Protein AF-A0A936JV58-F1 (afdb_monomer)

pLDDT: mean 74.38, std 19.98, range [29.78, 96.38]

Structure (mmCIF, N/CA/C/O backbone):
data_AF-A0A936JV58-F1
#
_entry.id   AF-A0A936JV58-F1
#
loop_
_atom_site.group_PDB
_atom_site.id
_atom_site.type_symbol
_atom_site.label_atom_id
_atom_site.label_alt_id
_atom_site.label_comp_id
_atom_site.label_asym_id
_atom_site.label_entity_id
_atom_site.label_seq_id
_atom_site.pdbx_PDB_ins_code
_atom_site.Cartn_x
_atom_site.Cartn_y
_atom_site.Cartn_z
_atom_site.occupancy
_atom_site.B_iso_or_equiv
_atom_site.auth_seq_id
_atom_site.auth_comp_id
_atom_site.auth_asym_id
_atom_site.auth_atom_id
_atom_site.pdbx_PDB_model_num
ATOM 1 N N . MET A 1 1 ? 96.247 20.981 27.068 1.00 37.88 1 MET A N 1
ATOM 2 C CA . MET A 1 1 ? 96.064 22.438 27.257 1.00 37.88 1 MET A CA 1
ATOM 3 C C . MET A 1 1 ? 94.711 22.823 26.663 1.00 37.88 1 MET A C 1
ATOM 5 O O . MET A 1 1 ? 94.294 22.169 25.723 1.00 37.88 1 MET A O 1
ATOM 9 N N . GLN A 1 2 ? 94.031 23.770 27.310 1.00 45.75 2 GLN A N 1
ATOM 10 C CA . GLN A 1 2 ? 92.605 24.156 27.294 1.00 45.75 2 GLN A CA 1
ATOM 11 C C . GLN A 1 2 ? 91.823 24.289 25.951 1.00 45.75 2 GLN A C 1
ATOM 13 O O . GLN A 1 2 ? 92.437 24.316 24.890 1.00 45.75 2 GLN A O 1
ATOM 18 N N . PRO A 1 3 ? 90.466 24.371 26.020 1.00 64.50 3 PRO A N 1
ATOM 19 C CA . PRO A 1 3 ? 89.512 23.866 25.015 1.00 64.50 3 PRO A CA 1
ATOM 20 C C . PRO A 1 3 ? 88.550 24.932 24.421 1.00 64.50 3 PRO A C 1
ATOM 22 O O . PRO A 1 3 ? 88.351 25.974 25.034 1.00 64.50 3 PRO A O 1
ATOM 25 N N . THR A 1 4 ? 87.850 24.650 23.311 1.00 55.69 4 THR A N 1
ATOM 26 C CA . THR A 1 4 ? 86.644 25.402 22.860 1.00 55.69 4 THR A CA 1
ATOM 27 C C . THR A 1 4 ? 85.703 24.472 22.063 1.00 55.69 4 THR A C 1
ATOM 29 O O . THR A 1 4 ? 86.057 23.977 21.002 1.00 55.69 4 THR A O 1
ATOM 32 N N . LEU A 1 5 ? 84.648 23.915 22.670 1.00 45.28 5 LEU A N 1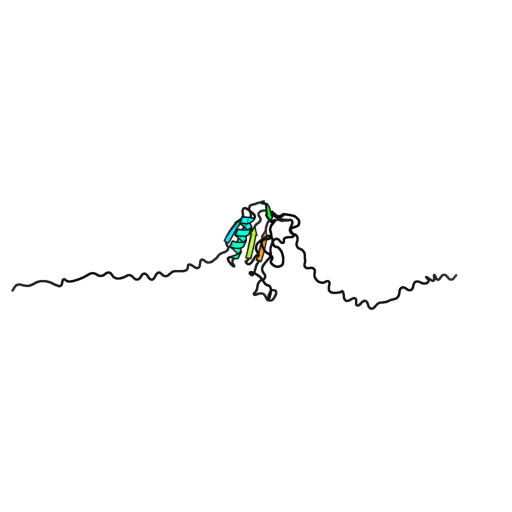
ATOM 33 C CA . LEU A 1 5 ? 83.283 24.437 22.887 1.00 45.28 5 LEU A CA 1
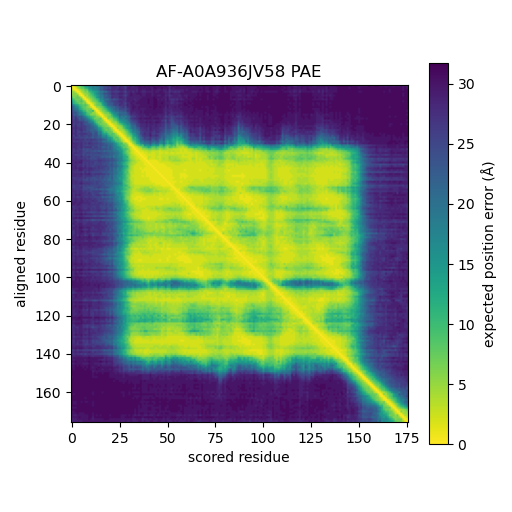ATOM 34 C C . LEU A 1 5 ? 82.364 24.408 21.634 1.00 45.28 5 LEU A C 1
ATOM 36 O O . LEU A 1 5 ? 82.482 25.235 20.741 1.00 45.28 5 LEU A O 1
ATOM 40 N N . PHE A 1 6 ? 81.465 23.409 21.644 1.00 40.09 6 PHE A N 1
ATOM 41 C CA . PHE A 1 6 ? 80.081 23.296 21.128 1.00 40.09 6 PHE A CA 1
ATOM 42 C C . PHE A 1 6 ? 79.595 24.302 20.059 1.00 40.09 6 PHE A C 1
ATOM 44 O O . PHE A 1 6 ? 79.552 25.501 20.282 1.00 40.09 6 PHE A O 1
ATOM 51 N N . ALA A 1 7 ? 79.273 23.853 18.841 1.00 39.91 7 ALA A N 1
ATOM 52 C CA . ALA A 1 7 ? 78.010 23.221 18.410 1.00 39.91 7 ALA A CA 1
ATOM 53 C C . ALA A 1 7 ? 76.927 24.216 17.925 1.00 39.91 7 ALA A C 1
ATOM 55 O O . ALA A 1 7 ? 76.334 24.957 18.695 1.00 39.91 7 ALA A O 1
ATOM 56 N N . ARG A 1 8 ? 76.695 24.152 16.603 1.00 47.84 8 ARG A N 1
ATOM 57 C CA . ARG A 1 8 ? 75.470 24.384 15.806 1.00 47.84 8 ARG A CA 1
ATOM 58 C C . ARG A 1 8 ? 74.300 25.111 16.496 1.00 47.84 8 ARG A C 1
ATOM 60 O O . ARG A 1 8 ? 73.612 24.520 17.320 1.00 47.84 8 ARG A O 1
ATOM 67 N N . ALA A 1 9 ? 73.941 26.291 15.985 1.00 45.69 9 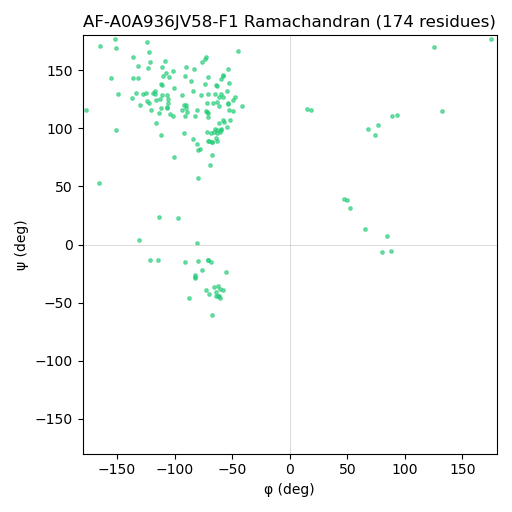ALA A N 1
ATOM 68 C CA . ALA A 1 9 ? 72.582 26.824 16.098 1.00 45.69 9 ALA A CA 1
ATOM 69 C C . ALA A 1 9 ? 72.228 27.709 14.888 1.00 45.69 9 ALA A C 1
ATOM 71 O O . ALA A 1 9 ? 72.978 28.612 14.530 1.00 45.69 9 ALA A O 1
ATOM 72 N N . GLY A 1 10 ? 71.074 27.426 14.277 1.00 48.28 10 GLY A N 1
ATOM 73 C CA . GLY A 1 10 ? 70.485 28.144 13.143 1.00 48.28 10 GLY A CA 1
ATOM 74 C C . GLY A 1 10 ? 70.034 27.151 12.063 1.00 48.28 10 GLY A C 1
ATOM 75 O O . GLY A 1 10 ? 70.866 26.458 11.500 1.00 48.28 10 GLY A O 1
ATOM 76 N N . ALA A 1 11 ? 68.761 26.981 11.721 1.00 52.75 11 ALA A N 1
ATOM 77 C CA . ALA A 1 11 ? 67.563 27.710 12.092 1.00 52.75 11 ALA A CA 1
ATOM 78 C C . ALA A 1 11 ? 66.310 26.888 11.719 1.00 52.75 11 ALA A C 1
ATOM 80 O O . ALA A 1 11 ? 66.389 25.925 10.962 1.00 52.75 11 ALA A O 1
ATOM 81 N N . CYS A 1 12 ? 65.173 27.398 12.196 1.00 37.97 12 CYS A N 1
ATOM 82 C CA . CYS A 1 12 ? 63.830 27.302 11.622 1.00 37.97 12 CYS A CA 1
ATOM 83 C C . CYS A 1 12 ? 63.131 25.936 11.595 1.00 37.97 12 CYS A C 1
ATOM 85 O O . CYS A 1 12 ? 63.270 25.128 10.684 1.00 37.97 12 CYS A O 1
ATOM 87 N N . ALA A 1 13 ? 62.246 25.780 12.579 1.00 51.59 13 ALA A N 1
ATOM 88 C CA . ALA A 1 13 ? 61.092 24.905 12.521 1.00 51.59 13 ALA A CA 1
ATOM 89 C C . ALA A 1 13 ? 60.153 25.306 11.369 1.00 51.59 13 ALA A C 1
ATOM 91 O O . ALA A 1 13 ? 59.728 26.457 11.285 1.00 51.59 13 ALA A O 1
ATOM 92 N N . ALA A 1 14 ? 59.772 24.339 10.539 1.00 50.12 14 ALA A N 1
ATOM 93 C CA . ALA A 1 14 ? 58.562 24.395 9.732 1.00 50.12 14 ALA A CA 1
ATOM 94 C C . ALA A 1 14 ? 57.890 23.018 9.812 1.00 50.12 14 ALA A C 1
ATOM 96 O O . ALA A 1 14 ? 58.527 21.979 9.652 1.00 50.12 14 ALA A O 1
ATOM 97 N N . LEU A 1 15 ? 56.620 23.052 10.194 1.00 54.72 15 LEU A N 1
ATOM 98 C CA . LEU A 1 15 ? 55.783 21.944 10.643 1.00 54.72 15 LEU A CA 1
ATOM 99 C C . LEU A 1 15 ? 55.643 20.849 9.568 1.00 54.72 15 LEU A C 1
ATOM 101 O O . LEU A 1 15 ? 55.489 21.183 8.393 1.00 54.72 15 LEU A O 1
ATOM 105 N N . PRO A 1 16 ? 55.622 19.552 9.930 1.00 49.81 16 PRO A N 1
ATOM 106 C CA . PRO A 1 16 ? 55.236 18.521 8.982 1.00 49.81 16 PRO A CA 1
ATOM 107 C C . PRO A 1 16 ? 53.727 18.629 8.725 1.00 49.81 16 PRO A C 1
ATOM 109 O O . PRO A 1 16 ? 52.914 18.386 9.617 1.00 49.81 16 PRO A O 1
ATOM 112 N N . SER A 1 17 ? 53.352 19.004 7.502 1.00 60.44 17 SER A N 1
ATOM 113 C CA . SER A 1 17 ? 51.980 18.895 7.008 1.00 60.44 17 SER A CA 1
ATOM 114 C C . SER A 1 17 ? 51.545 17.430 7.043 1.00 60.44 17 SER A C 1
ATOM 116 O O . SER A 1 17 ? 51.887 16.646 6.158 1.00 60.44 17 SER A O 1
ATOM 118 N N . LEU A 1 18 ? 50.791 17.055 8.077 1.00 54.78 18 LEU A N 1
ATOM 119 C CA . LEU A 1 18 ? 50.040 15.8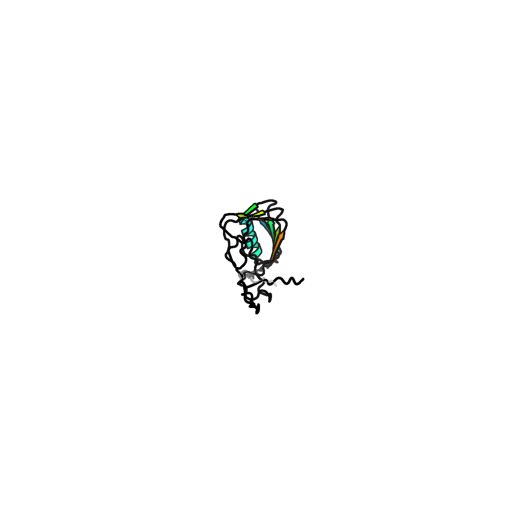07 8.114 1.00 54.78 18 LEU A CA 1
ATOM 120 C C . LEU A 1 18 ? 48.908 15.929 7.086 1.00 54.78 18 LEU A C 1
ATOM 122 O O . LEU A 1 18 ? 47.862 16.519 7.353 1.00 54.78 18 LEU A O 1
ATOM 126 N N . ALA A 1 19 ? 49.136 15.416 5.879 1.00 55.00 19 ALA A N 1
ATOM 127 C CA . ALA A 1 19 ? 48.080 15.237 4.896 1.00 55.00 19 ALA A CA 1
ATOM 128 C C . ALA A 1 19 ? 47.101 14.183 5.436 1.00 55.00 19 ALA A C 1
ATOM 130 O O . ALA A 1 19 ? 47.339 12.980 5.338 1.00 55.00 19 ALA A O 1
ATOM 131 N N . LEU A 1 20 ? 46.015 14.644 6.055 1.00 49.69 20 LEU A N 1
ATOM 132 C CA . LEU A 1 20 ? 44.892 13.805 6.441 1.00 49.69 20 LEU A CA 1
ATOM 133 C C . LEU A 1 20 ? 44.165 13.394 5.154 1.00 49.69 20 LEU A C 1
ATOM 135 O O . LEU A 1 20 ? 43.274 14.092 4.675 1.00 49.69 20 LEU A O 1
ATOM 139 N N . ALA A 1 21 ? 44.577 12.276 4.559 1.00 53.91 21 ALA A N 1
ATOM 140 C CA . ALA A 1 21 ? 43.783 11.601 3.545 1.00 53.91 21 ALA A CA 1
ATOM 141 C C . ALA A 1 21 ? 42.529 11.053 4.242 1.00 53.91 21 ALA A C 1
ATOM 143 O O . ALA A 1 21 ? 42.530 9.952 4.788 1.00 53.91 21 ALA A O 1
ATOM 144 N N . GLY A 1 22 ? 41.482 11.878 4.306 1.00 50.62 22 GLY A N 1
ATOM 145 C CA . GLY A 1 22 ? 40.170 11.486 4.795 1.00 50.62 22 GLY A CA 1
ATOM 146 C C . GLY A 1 22 ? 39.605 10.403 3.887 1.00 50.62 22 GLY A C 1
ATOM 147 O O . GLY A 1 22 ? 39.036 10.698 2.840 1.00 50.62 22 GLY A O 1
ATOM 148 N N . LEU A 1 23 ? 39.786 9.144 4.279 1.00 51.03 23 LEU A N 1
ATOM 149 C CA . LEU A 1 23 ? 39.044 8.027 3.723 1.00 51.03 23 LEU A CA 1
ATOM 150 C C . LEU A 1 23 ? 37.574 8.257 4.085 1.00 51.03 23 LEU A C 1
ATOM 152 O O . LEU A 1 23 ? 37.152 7.981 5.207 1.00 51.03 23 LEU A O 1
ATOM 156 N N . VAL A 1 24 ? 36.798 8.802 3.150 1.00 52.72 24 VAL A N 1
ATOM 157 C CA . VAL A 1 24 ? 35.338 8.775 3.233 1.00 52.72 24 VAL A CA 1
ATOM 158 C C . VAL A 1 24 ? 34.941 7.313 3.066 1.00 52.72 24 VAL A C 1
ATOM 160 O O . VAL A 1 24 ? 34.738 6.824 1.958 1.00 52.72 24 VAL A O 1
ATOM 163 N N . ALA A 1 25 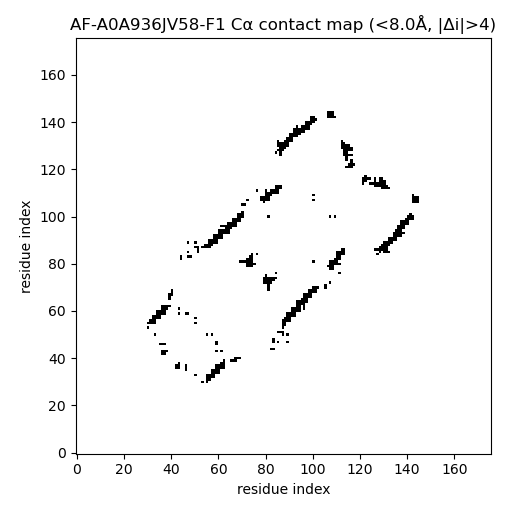? 34.900 6.583 4.177 1.00 50.69 25 ALA A N 1
ATOM 164 C CA . ALA A 1 25 ? 34.206 5.315 4.231 1.00 50.69 25 ALA A CA 1
ATOM 165 C C . ALA A 1 25 ? 32.724 5.640 4.024 1.00 50.69 25 ALA A C 1
ATOM 167 O O . ALA A 1 25 ? 32.049 6.097 4.947 1.00 50.69 25 ALA A O 1
ATOM 168 N N . LEU A 1 26 ? 32.219 5.452 2.801 1.00 50.84 26 LEU A N 1
ATOM 169 C CA . LEU A 1 26 ? 30.789 5.260 2.619 1.00 50.84 26 LEU A CA 1
ATOM 170 C C . LEU A 1 26 ? 30.459 4.010 3.425 1.00 50.84 26 LEU A C 1
ATOM 172 O O . LEU A 1 26 ? 30.723 2.891 2.988 1.00 50.84 26 LEU A O 1
ATOM 176 N N . ALA A 1 27 ? 29.943 4.201 4.634 1.00 49.19 27 ALA A N 1
ATOM 177 C CA . ALA A 1 27 ? 29.281 3.132 5.341 1.00 49.19 27 ALA A CA 1
ATOM 178 C C . ALA A 1 27 ? 28.053 2.780 4.497 1.00 49.19 27 ALA A C 1
ATOM 180 O O . ALA A 1 27 ? 27.008 3.417 4.614 1.00 49.19 27 ALA A O 1
ATOM 181 N N . VAL A 1 28 ? 28.212 1.814 3.589 1.00 47.31 28 VAL A N 1
ATOM 182 C CA . VAL A 1 28 ? 27.097 1.089 2.990 1.00 47.31 28 VAL A CA 1
ATOM 183 C C . VAL A 1 28 ? 26.453 0.374 4.166 1.00 47.31 28 VAL A C 1
ATOM 185 O O . VAL A 1 28 ? 26.894 -0.699 4.572 1.00 47.31 28 VAL A O 1
ATOM 188 N N . GLN A 1 29 ? 25.500 1.044 4.813 1.00 50.12 29 GLN A N 1
ATOM 189 C CA . GLN A 1 29 ? 24.670 0.396 5.812 1.00 50.12 29 GLN A CA 1
ATOM 190 C C . GLN A 1 29 ? 23.999 -0.770 5.083 1.00 50.12 29 GLN A C 1
ATOM 192 O O . GLN A 1 29 ? 23.448 -0.532 4.002 1.00 50.12 29 GLN A O 1
ATOM 197 N N . PRO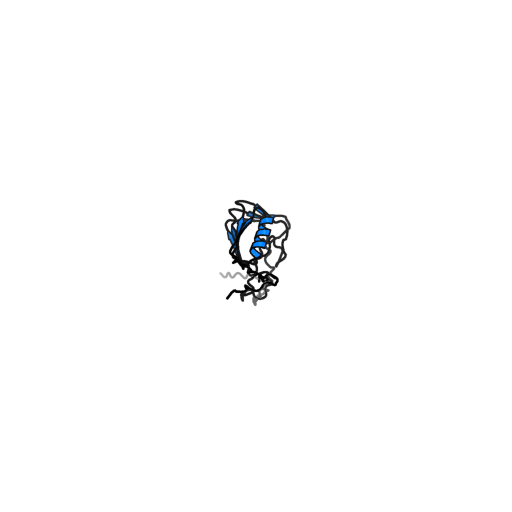 A 1 30 ? 24.079 -2.012 5.591 1.00 54.56 30 PRO A N 1
ATOM 198 C CA . PRO A 1 30 ? 23.250 -3.074 5.058 1.00 54.56 30 PRO A CA 1
ATOM 199 C C . PRO A 1 30 ? 21.810 -2.603 5.230 1.00 54.56 30 PRO A C 1
ATOM 201 O O . PRO A 1 30 ? 21.309 -2.488 6.352 1.00 54.56 30 PRO A O 1
ATOM 204 N N . VAL A 1 31 ? 21.186 -2.230 4.115 1.00 62.53 31 VAL A N 1
ATOM 205 C CA . VAL A 1 31 ? 19.763 -1.953 4.110 1.00 62.53 31 VAL A CA 1
ATOM 206 C C . VAL A 1 31 ? 19.113 -3.267 4.509 1.00 62.53 31 VAL A C 1
ATOM 208 O O . VAL A 1 31 ? 19.411 -4.321 3.960 1.00 62.53 31 VAL A O 1
ATOM 211 N N . SER A 1 32 ? 18.403 -3.224 5.619 1.00 75.75 32 SER A N 1
ATOM 212 C CA . SER A 1 32 ? 17.785 -4.380 6.245 1.00 75.75 32 SER A CA 1
ATOM 213 C C . SER A 1 32 ? 16.306 -4.080 6.352 1.00 75.75 32 SER A C 1
ATOM 215 O O . SER A 1 32 ? 15.931 -2.910 6.433 1.00 75.75 32 SER A O 1
ATOM 217 N N . ALA A 1 33 ? 15.498 -5.141 6.345 1.00 83.12 33 ALA A N 1
ATOM 218 C CA . ALA A 1 33 ? 14.059 -5.066 6.551 1.00 83.12 33 ALA A CA 1
ATOM 219 C C . ALA A 1 33 ? 13.712 -4.073 7.671 1.00 83.12 33 ALA A C 1
ATOM 221 O O . ALA A 1 33 ? 14.147 -4.230 8.819 1.00 83.12 33 ALA A O 1
ATOM 222 N N . ALA A 1 34 ? 12.952 -3.045 7.319 1.00 87.44 34 ALA A N 1
ATOM 223 C CA . ALA A 1 34 ? 12.513 -1.995 8.213 1.00 87.44 34 ALA A CA 1
ATOM 224 C C . ALA A 1 34 ? 11.059 -2.215 8.642 1.00 87.44 34 ALA A C 1
ATOM 226 O O . ALA A 1 34 ? 10.225 -2.729 7.891 1.00 87.44 34 ALA A O 1
ATOM 227 N N . ASN A 1 35 ? 10.757 -1.763 9.860 1.00 90.94 35 ASN A N 1
ATOM 228 C CA . ASN A 1 35 ? 9.399 -1.719 10.384 1.00 90.94 35 ASN A CA 1
ATOM 229 C C . ASN A 1 35 ? 8.922 -0.266 10.398 1.00 90.94 35 ASN A C 1
ATOM 231 O O . ASN A 1 35 ? 9.490 0.577 11.095 1.00 90.94 35 ASN A O 1
ATOM 235 N N . PHE A 1 36 ? 7.868 0.021 9.644 1.00 91.44 36 PHE A N 1
ATOM 236 C CA . PHE A 1 36 ? 7.215 1.325 9.604 1.00 91.44 36 PHE A CA 1
ATOM 237 C C . PHE A 1 36 ? 5.898 1.263 10.368 1.00 91.44 36 PHE A C 1
ATOM 239 O O . PHE A 1 36 ? 5.192 0.265 10.300 1.00 91.44 36 PHE A O 1
ATOM 246 N N . THR A 1 37 ? 5.526 2.340 11.052 1.00 92.69 37 THR A N 1
ATOM 247 C CA . THR A 1 37 ? 4.207 2.463 11.683 1.00 92.69 37 THR A CA 1
ATOM 248 C C . THR A 1 37 ? 3.387 3.526 10.962 1.00 92.69 37 THR A C 1
ATOM 250 O O . THR A 1 37 ? 3.899 4.586 10.599 1.00 92.69 37 THR A O 1
ATOM 253 N N . ALA A 1 38 ? 2.104 3.250 10.732 1.00 93.12 38 ALA A N 1
ATOM 254 C CA . ALA A 1 38 ? 1.191 4.182 10.075 1.00 93.12 38 ALA A CA 1
ATOM 255 C C . ALA A 1 38 ? 0.013 4.527 10.995 1.00 93.12 38 ALA A C 1
ATOM 257 O O . ALA A 1 38 ? -0.814 3.673 11.317 1.00 93.12 38 ALA A O 1
ATOM 258 N N . ALA A 1 39 ? -0.091 5.796 11.396 1.00 90.25 39 ALA A N 1
ATOM 259 C CA . ALA A 1 39 ? -1.186 6.289 12.238 1.00 90.25 39 ALA A CA 1
ATOM 260 C C . ALA A 1 39 ? -2.464 6.622 11.445 1.00 90.25 39 ALA A C 1
ATOM 262 O O . ALA A 1 39 ? -3.571 6.519 11.965 1.00 90.25 39 ALA A O 1
ATOM 263 N N . ASP A 1 40 ? -2.312 6.997 10.176 1.00 91.12 40 ASP A N 1
ATOM 264 C CA . ASP A 1 40 ? -3.386 7.485 9.311 1.00 91.12 40 ASP A CA 1
ATOM 265 C C . ASP A 1 40 ? -3.103 7.183 7.826 1.00 91.12 40 ASP A C 1
ATOM 267 O O . ASP A 1 40 ? -2.061 6.622 7.471 1.00 91.12 40 ASP A O 1
ATOM 271 N N . SER A 1 41 ? -4.046 7.529 6.940 1.00 91.69 41 SER A N 1
ATOM 272 C CA . SER A 1 41 ? -3.940 7.275 5.496 1.00 91.69 41 SER A CA 1
ATOM 273 C C . SER A 1 41 ? -2.708 7.917 4.853 1.00 91.69 41 SER A C 1
ATOM 275 O O . SER A 1 41 ? -2.089 7.296 3.990 1.00 91.69 41 SER A O 1
ATOM 277 N N . ALA A 1 42 ? -2.330 9.134 5.254 1.00 91.19 42 ALA A N 1
ATOM 278 C CA . ALA A 1 42 ? -1.162 9.817 4.702 1.00 91.19 42 ALA A CA 1
ATOM 279 C C . ALA A 1 42 ? 0.136 9.183 5.217 1.00 91.19 42 ALA A C 1
ATOM 281 O O . ALA A 1 42 ? 1.069 8.978 4.438 1.00 91.19 42 ALA A O 1
ATOM 282 N N . ALA A 1 43 ? 0.169 8.791 6.494 1.00 92.88 43 ALA A N 1
ATOM 283 C CA . ALA A 1 43 ? 1.278 8.031 7.062 1.00 92.88 43 ALA A CA 1
ATOM 284 C C . ALA A 1 43 ? 1.466 6.677 6.356 1.00 92.88 43 ALA A C 1
ATOM 286 O O . ALA A 1 43 ? 2.600 6.288 6.088 1.00 92.88 43 ALA A O 1
ATOM 287 N N . LEU A 1 44 ? 0.380 5.988 5.981 1.00 92.94 44 LEU A N 1
ATOM 288 C CA . LEU A 1 44 ? 0.466 4.741 5.214 1.00 92.94 44 LEU A CA 1
ATOM 289 C C . LEU A 1 44 ? 1.075 4.965 3.824 1.00 92.94 44 LEU A C 1
ATOM 291 O O . LEU A 1 44 ? 1.949 4.211 3.405 1.00 92.94 44 LEU A O 1
ATOM 295 N N . ILE A 1 45 ? 0.656 6.018 3.120 1.00 93.44 45 ILE A N 1
ATOM 296 C CA . ILE A 1 45 ? 1.224 6.385 1.813 1.00 93.44 45 ILE A CA 1
ATOM 297 C C . ILE A 1 45 ? 2.725 6.683 1.944 1.00 93.44 45 ILE A C 1
ATOM 299 O O . ILE A 1 45 ? 3.531 6.183 1.157 1.00 93.44 45 ILE A O 1
ATOM 303 N N . ALA A 1 46 ? 3.119 7.455 2.959 1.00 93.12 46 ALA A N 1
ATOM 304 C CA . ALA A 1 46 ? 4.520 7.774 3.220 1.00 93.12 46 ALA A CA 1
ATOM 305 C C . ALA A 1 46 ? 5.347 6.524 3.576 1.00 93.12 46 ALA A C 1
ATOM 307 O O . ALA A 1 46 ? 6.463 6.366 3.075 1.00 93.12 46 ALA A O 1
ATOM 308 N N . ALA A 1 47 ? 4.791 5.615 4.382 1.00 92.94 47 ALA A 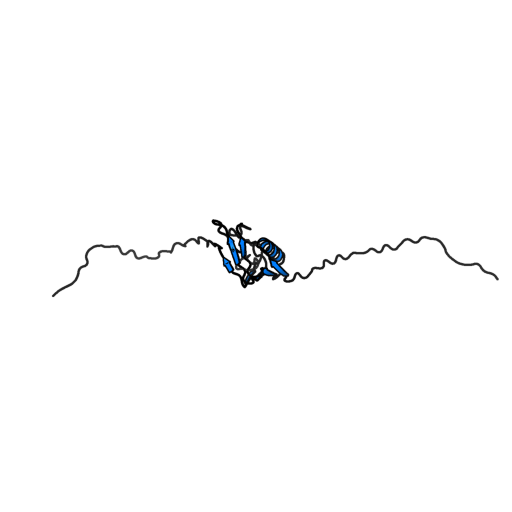N 1
ATOM 309 C CA . ALA A 1 47 ? 5.425 4.351 4.744 1.00 92.94 47 ALA A CA 1
ATOM 310 C C . ALA A 1 47 ? 5.651 3.460 3.515 1.00 92.94 47 ALA A C 1
ATOM 312 O O . ALA A 1 47 ? 6.755 2.957 3.331 1.00 92.94 47 ALA A O 1
ATOM 313 N N . ILE A 1 48 ? 4.660 3.337 2.624 1.00 93.25 48 ILE A N 1
ATOM 314 C CA . ILE A 1 48 ? 4.803 2.588 1.365 1.00 93.25 48 ILE A CA 1
ATOM 315 C C . ILE A 1 48 ? 5.899 3.201 0.486 1.00 93.25 48 ILE A C 1
ATOM 317 O O . ILE A 1 48 ? 6.741 2.478 -0.038 1.00 93.25 48 ILE A O 1
ATOM 321 N N . ASN A 1 49 ? 5.937 4.529 0.345 1.00 93.69 49 ASN A N 1
ATOM 322 C CA . ASN A 1 49 ? 6.988 5.195 -0.431 1.00 93.69 49 ASN A CA 1
ATOM 323 C C . ASN A 1 49 ? 8.385 4.975 0.164 1.00 93.69 49 ASN A C 1
ATOM 325 O O . ASN A 1 49 ? 9.350 4.827 -0.582 1.00 93.69 49 ASN A O 1
ATOM 329 N N . SER A 1 50 ? 8.483 4.930 1.492 1.00 91.06 50 SER A N 1
ATOM 330 C CA . SER A 1 50 ? 9.741 4.678 2.199 1.00 91.06 50 SER A CA 1
ATOM 331 C C . SER A 1 50 ? 10.195 3.230 2.019 1.00 91.06 50 SER A C 1
ATOM 333 O O . SER A 1 50 ? 11.358 2.997 1.708 1.00 91.06 50 SER A O 1
ATOM 335 N N . ALA A 1 51 ? 9.269 2.274 2.115 1.00 91.75 51 ALA A N 1
ATOM 336 C CA . ALA A 1 51 ? 9.545 0.859 1.883 1.00 91.75 51 ALA A CA 1
ATOM 337 C C . ALA A 1 51 ? 9.931 0.563 0.422 1.00 91.75 51 ALA A C 1
ATOM 339 O O . ALA A 1 51 ? 10.830 -0.219 0.132 1.00 91.75 51 ALA A O 1
ATOM 340 N N . ASN A 1 52 ? 9.313 1.262 -0.532 1.00 92.12 52 ASN A N 1
ATOM 341 C CA . ASN A 1 52 ? 9.669 1.171 -1.949 1.00 92.12 52 ASN A CA 1
ATOM 342 C C . ASN A 1 52 ? 11.050 1.766 -2.280 1.00 92.12 52 ASN A C 1
ATOM 344 O O . ASN A 1 52 ? 11.556 1.535 -3.379 1.00 92.12 52 ASN A O 1
ATOM 348 N N . ALA A 1 53 ? 11.659 2.554 -1.385 1.00 90.12 53 ALA A N 1
ATOM 349 C CA . ALA A 1 53 ? 12.982 3.134 -1.620 1.00 90.12 53 ALA A CA 1
ATOM 350 C C . ALA A 1 53 ? 14.104 2.085 -1.563 1.00 90.12 53 ALA A C 1
ATOM 352 O O . ALA A 1 53 ? 15.233 2.364 -1.974 1.00 90.12 53 ALA A O 1
ATOM 353 N N . THR A 1 54 ? 13.802 0.889 -1.055 1.00 87.12 54 THR A N 1
ATOM 354 C CA . THR A 1 54 ? 14.755 -0.202 -0.892 1.00 87.12 54 THR A CA 1
ATOM 355 C C . THR A 1 54 ? 14.168 -1.505 -1.445 1.00 87.12 54 THR A C 1
ATOM 357 O O . THR A 1 54 ? 12.950 -1.650 -1.522 1.00 87.12 54 THR A O 1
ATOM 360 N N . PRO A 1 55 ? 15.003 -2.463 -1.880 1.00 85.81 55 PRO A N 1
ATOM 361 C CA . PRO A 1 55 ? 14.526 -3.766 -2.339 1.00 85.81 55 PRO A CA 1
ATOM 362 C C . PRO A 1 55 ? 14.223 -4.746 -1.189 1.00 85.81 55 PRO A C 1
ATOM 364 O O . PRO A 1 55 ? 13.874 -5.895 -1.461 1.00 85.81 55 PRO A O 1
ATOM 367 N N . GLU A 1 56 ? 14.396 -4.328 0.068 1.00 87.81 56 GLU A N 1
ATOM 368 C CA . GLU A 1 56 ? 14.262 -5.191 1.240 1.00 87.81 56 GLU A CA 1
ATOM 369 C C . GLU A 1 56 ? 12.805 -5.548 1.543 1.00 87.81 56 GLU A C 1
ATOM 371 O O . GLU A 1 56 ? 11.862 -4.909 1.079 1.00 87.81 56 GLU A O 1
ATOM 376 N N . ALA A 1 57 ? 12.629 -6.616 2.322 1.00 90.94 57 ALA A N 1
ATOM 377 C CA . ALA A 1 57 ? 11.314 -7.074 2.743 1.00 90.94 57 ALA A CA 1
ATOM 378 C C . ALA A 1 57 ? 10.828 -6.305 3.977 1.00 90.94 57 ALA A C 1
ATOM 380 O O . ALA A 1 57 ? 11.067 -6.724 5.108 1.00 90.94 57 ALA A O 1
ATOM 381 N N . ASP A 1 58 ? 10.119 -5.206 3.752 1.00 94.06 58 ASP A N 1
ATOM 382 C CA . ASP A 1 58 ? 9.688 -4.298 4.812 1.00 94.06 58 ASP A CA 1
ATOM 383 C C . ASP A 1 58 ? 8.316 -4.664 5.393 1.00 94.06 58 ASP A C 1
ATOM 385 O O . ASP A 1 58 ? 7.449 -5.239 4.723 1.00 94.06 58 ASP A O 1
ATOM 389 N N . THR A 1 59 ? 8.098 -4.305 6.660 1.00 94.94 59 THR A N 1
ATOM 390 C CA . THR A 1 59 ? 6.813 -4.482 7.351 1.00 94.94 59 THR A CA 1
ATOM 391 C C . THR A 1 59 ? 6.223 -3.132 7.745 1.00 94.94 59 THR A C 1
ATOM 393 O O . THR A 1 59 ? 6.899 -2.287 8.319 1.00 94.94 59 THR A O 1
ATOM 396 N N . ILE A 1 60 ? 4.943 -2.919 7.450 1.00 95.12 60 ILE A N 1
ATOM 397 C CA . ILE A 1 60 ? 4.185 -1.725 7.816 1.00 95.12 60 ILE A CA 1
ATOM 398 C C . ILE A 1 60 ? 3.102 -2.130 8.816 1.00 95.12 60 ILE A C 1
ATOM 400 O O . ILE A 1 60 ? 2.160 -2.840 8.466 1.00 95.12 60 ILE A O 1
ATOM 404 N N . GLU A 1 61 ? 3.223 -1.660 10.050 1.00 95.75 61 GLU A N 1
ATOM 405 C CA . GLU A 1 61 ? 2.264 -1.869 11.130 1.00 95.75 61 GLU A CA 1
ATOM 406 C C . GLU A 1 61 ? 1.215 -0.749 11.134 1.00 95.75 61 GLU A C 1
ATOM 408 O O . GLU A 1 61 ? 1.522 0.441 11.278 1.00 95.75 61 GLU A O 1
ATOM 413 N N . LEU A 1 62 ? -0.051 -1.127 10.966 1.00 94.81 62 LEU A N 1
ATOM 414 C CA . LEU A 1 62 ? -1.185 -0.219 11.094 1.00 94.81 62 LEU A CA 1
ATOM 415 C C . LEU A 1 62 ? -1.580 -0.063 12.564 1.00 94.81 62 LEU A C 1
ATOM 417 O O . LEU A 1 62 ? -1.467 -0.982 13.373 1.00 94.81 62 LEU A O 1
ATOM 421 N N . THR A 1 63 ? -2.126 1.101 12.899 1.00 94.06 63 THR A N 1
ATOM 422 C CA . THR A 1 63 ? -2.729 1.343 14.212 1.00 94.06 63 THR A CA 1
ATOM 423 C C . THR A 1 63 ? -3.902 0.397 14.416 1.00 94.06 63 THR A C 1
ATOM 425 O O . THR A 1 63 ? -4.800 0.362 13.586 1.00 94.06 63 THR A O 1
ATOM 428 N N . THR A 1 64 ? -3.916 -0.343 15.521 1.00 94.62 64 THR A N 1
ATOM 429 C CA . THR A 1 64 ? -4.935 -1.354 15.837 1.00 94.62 64 THR A CA 1
ATOM 430 C C . THR A 1 64 ? -6.368 -0.844 15.671 1.00 94.62 64 THR A C 1
ATOM 432 O O . THR A 1 64 ? -6.763 0.137 16.301 1.00 94.62 64 THR A O 1
ATOM 435 N N . GLY A 1 65 ? -7.165 -1.545 14.858 1.00 89.31 65 GLY A N 1
ATOM 436 C CA . GLY A 1 65 ? -8.591 -1.261 14.653 1.00 89.31 65 GLY A CA 1
ATOM 437 C C . GLY A 1 65 ? -8.904 0.083 13.983 1.00 89.31 65 GLY A C 1
ATOM 438 O O . GLY A 1 65 ? -10.059 0.514 14.001 1.00 89.31 65 GLY A O 1
ATOM 439 N N . ALA A 1 66 ? -7.913 0.764 13.406 1.00 93.50 66 ALA A N 1
ATOM 440 C CA . ALA A 1 66 ? -8.117 2.051 12.754 1.00 93.50 66 ALA A CA 1
ATOM 441 C C . ALA A 1 66 ? -8.787 1.897 11.379 1.00 93.50 66 ALA A C 1
ATOM 443 O O . ALA A 1 66 ? -8.726 0.850 10.729 1.00 93.50 66 ALA A O 1
ATOM 444 N N . THR A 1 67 ? -9.439 2.966 10.915 1.00 93.44 67 THR A N 1
ATOM 445 C CA . THR A 1 67 ? -10.017 3.030 9.566 1.00 93.44 67 THR A CA 1
ATOM 446 C C . THR A 1 67 ? -9.258 4.042 8.720 1.00 93.44 67 THR A C 1
ATOM 448 O O . THR A 1 67 ? -9.266 5.237 9.009 1.00 93.44 67 THR A O 1
ATOM 451 N N . TYR A 1 68 ? -8.642 3.562 7.646 1.00 91.94 68 TYR A N 1
ATOM 452 C CA . TYR A 1 68 ? -7.876 4.350 6.687 1.00 91.94 68 TYR A CA 1
ATOM 453 C C . TYR A 1 68 ? -8.742 4.579 5.460 1.00 91.94 68 TYR A C 1
ATOM 455 O O . TYR A 1 68 ? -9.045 3.638 4.729 1.00 91.94 68 TYR A O 1
ATOM 463 N N . THR A 1 69 ? -9.173 5.819 5.250 1.00 91.38 69 THR A N 1
ATOM 464 C CA . THR A 1 69 ? -10.049 6.162 4.125 1.00 91.38 69 THR A CA 1
ATOM 465 C C . THR A 1 69 ? -9.249 6.800 2.997 1.00 91.38 69 THR A C 1
ATOM 467 O O . THR A 1 69 ? -8.448 7.704 3.244 1.00 91.38 69 THR A O 1
ATOM 470 N N . PHE A 1 70 ? -9.498 6.355 1.766 1.00 89.38 70 PHE A N 1
ATOM 471 C CA . PHE A 1 70 ? -8.904 6.879 0.539 1.00 89.38 70 PHE A CA 1
ATOM 472 C C . PHE A 1 70 ? -10.004 7.358 -0.405 1.00 89.38 70 PHE A C 1
ATOM 474 O O . PHE A 1 70 ? -10.884 6.586 -0.778 1.00 89.38 70 PHE A O 1
ATOM 481 N N . THR A 1 71 ? -9.956 8.632 -0.786 1.00 87.81 71 THR A N 1
ATOM 482 C CA . THR A 1 71 ? -10.950 9.274 -1.667 1.00 87.81 71 THR A CA 1
ATOM 483 C C . THR A 1 71 ? -10.336 9.847 -2.944 1.00 87.81 71 THR A C 1
ATOM 485 O O . THR A 1 71 ? -11.059 10.189 -3.878 1.00 87.81 71 THR A O 1
ATOM 488 N N . ALA A 1 72 ? -9.007 9.950 -2.996 1.00 84.88 72 ALA A N 1
ATOM 489 C CA . ALA A 1 72 ? -8.262 10.530 -4.103 1.00 84.88 72 ALA A CA 1
ATOM 490 C C . ALA A 1 72 ? -7.468 9.459 -4.859 1.00 84.88 72 ALA A C 1
ATOM 492 O O . ALA A 1 72 ? -7.078 8.436 -4.297 1.00 84.88 72 ALA A O 1
ATOM 493 N N . VAL A 1 73 ? -7.236 9.719 -6.146 1.00 86.56 73 VAL A N 1
ATOM 494 C CA . VAL A 1 73 ? -6.317 8.928 -6.968 1.00 86.56 73 VAL A CA 1
ATOM 495 C C . VAL A 1 73 ? -4.887 9.332 -6.619 1.00 86.56 73 VAL A C 1
ATOM 497 O O . VAL A 1 73 ? -4.563 10.516 -6.673 1.00 86.56 73 VAL A O 1
ATOM 500 N N . ASP A 1 74 ? -4.042 8.352 -6.321 1.00 86.31 74 ASP A N 1
ATOM 501 C CA . ASP A 1 74 ? -2.600 8.532 -6.141 1.00 86.31 74 ASP A CA 1
ATOM 502 C C . ASP A 1 74 ? -1.860 8.406 -7.485 1.00 86.31 74 ASP A C 1
ATOM 504 O O . ASP A 1 74 ? -1.053 9.257 -7.854 1.00 86.31 74 ASP A O 1
ATOM 508 N N . ASN A 1 75 ? -2.194 7.381 -8.278 1.00 84.12 75 ASN A N 1
ATOM 509 C CA . ASN A 1 75 ? -1.559 7.121 -9.571 1.00 84.12 75 ASN A CA 1
ATOM 510 C C . ASN A 1 75 ? -2.498 6.421 -10.570 1.00 84.12 75 ASN A C 1
ATOM 512 O O . ASN A 1 75 ? -3.563 5.926 -10.207 1.00 84.12 75 ASN A O 1
ATOM 516 N N . TRP A 1 76 ? -2.072 6.360 -11.837 1.00 83.75 76 TRP A N 1
ATOM 517 C CA . TRP A 1 76 ? -2.843 5.802 -12.959 1.00 83.75 76 TRP A CA 1
ATOM 518 C C . TRP A 1 76 ? -2.238 4.523 -13.560 1.00 83.75 76 TRP A C 1
ATOM 520 O O . TRP A 1 76 ? -2.496 4.194 -14.722 1.00 83.75 76 TRP A O 1
ATOM 530 N N . TRP A 1 77 ? -1.430 3.786 -12.791 1.00 81.19 77 TRP A N 1
ATOM 531 C CA . TRP A 1 77 ? -0.831 2.528 -13.243 1.00 81.19 77 TRP A CA 1
ATOM 532 C C . TRP A 1 77 ? -1.900 1.487 -13.585 1.00 81.19 77 TRP A C 1
ATOM 534 O O . TRP A 1 77 ? -2.511 0.883 -12.703 1.00 81.19 77 TRP A O 1
ATOM 544 N N . TYR A 1 78 ? -2.106 1.284 -14.892 1.00 77.88 78 TYR A N 1
ATOM 545 C CA . TYR A 1 78 ? -3.146 0.417 -15.458 1.00 77.88 78 TYR A CA 1
ATOM 546 C C . TYR A 1 78 ? -4.557 0.723 -14.914 1.00 77.88 78 TYR A C 1
ATOM 548 O O . TYR A 1 78 ? -5.401 -0.166 -14.799 1.00 77.88 78 TYR A O 1
ATOM 556 N N . GLY A 1 79 ? -4.809 1.994 -14.586 1.00 82.44 79 GLY A N 1
ATOM 557 C CA . GLY A 1 79 ? -6.045 2.476 -13.972 1.00 82.44 79 GLY A CA 1
ATOM 558 C C . GLY A 1 79 ? -5.802 3.256 -12.673 1.00 82.44 79 GLY A C 1
ATOM 559 O O . GLY A 1 79 ? -4.680 3.281 -12.172 1.00 82.44 79 GLY A O 1
ATOM 560 N N . PRO A 1 80 ? -6.838 3.921 -12.135 1.00 84.44 80 PRO A N 1
ATOM 561 C CA . PRO A 1 80 ? -6.713 4.748 -10.941 1.00 84.44 80 PRO A CA 1
ATOM 562 C C . PRO A 1 80 ? -6.520 3.895 -9.680 1.00 84.44 80 PRO A C 1
ATOM 564 O O . PRO A 1 80 ? -7.377 3.075 -9.329 1.00 84.44 80 PRO A O 1
ATOM 567 N N . ASN A 1 81 ? -5.416 4.129 -8.975 1.00 87.00 81 ASN A N 1
ATOM 568 C CA . ASN A 1 81 ? -5.095 3.496 -7.700 1.00 87.00 81 ASN A CA 1
ATOM 569 C C . ASN A 1 81 ? -5.180 4.507 -6.551 1.00 87.00 81 ASN A C 1
ATOM 571 O O . ASN A 1 81 ? -4.857 5.680 -6.721 1.00 87.00 81 ASN A O 1
ATOM 575 N N . ALA A 1 82 ? -5.619 4.034 -5.387 1.00 87.81 82 ALA A N 1
ATOM 576 C CA . ALA A 1 82 ? -5.727 4.811 -4.156 1.00 87.81 82 ALA A CA 1
ATOM 577 C C . ALA A 1 82 ? -4.396 4.922 -3.396 1.00 87.81 82 ALA A C 1
ATOM 579 O O . ALA A 1 82 ? -4.208 5.865 -2.634 1.00 87.81 82 ALA A O 1
ATOM 580 N N . LEU A 1 83 ? -3.499 3.948 -3.578 1.00 89.62 83 LEU A N 1
ATOM 581 C CA . LEU A 1 83 ? -2.196 3.888 -2.921 1.00 89.62 83 LEU A CA 1
ATOM 582 C C . LEU A 1 83 ? -1.061 3.852 -3.953 1.00 89.62 83 LEU A C 1
ATOM 584 O O . LEU A 1 83 ? -1.287 3.403 -5.089 1.00 89.62 83 LEU A O 1
ATOM 588 N N . PRO A 1 84 ? 0.158 4.258 -3.548 1.00 89.56 84 PRO A N 1
ATOM 589 C CA . PRO A 1 84 ? 1.349 4.138 -4.373 1.00 89.56 84 PRO A CA 1
ATOM 590 C C . PRO A 1 84 ? 1.562 2.709 -4.879 1.00 89.56 84 PRO A C 1
ATOM 592 O O . PRO A 1 84 ? 1.166 1.740 -4.218 1.00 89.56 84 PRO A O 1
ATOM 595 N N . PRO A 1 85 ? 2.191 2.548 -6.053 1.00 91.00 85 PRO A N 1
ATOM 596 C CA . PRO A 1 85 ? 2.492 1.227 -6.574 1.00 91.00 85 PRO A CA 1
ATOM 597 C C . PRO A 1 85 ? 3.484 0.506 -5.651 1.00 91.00 85 PRO A C 1
ATOM 599 O O . PRO A 1 85 ? 4.464 1.094 -5.202 1.00 91.00 85 PRO A O 1
ATOM 602 N N . ILE A 1 86 ? 3.252 -0.778 -5.395 1.00 92.56 86 ILE A N 1
ATOM 603 C CA . ILE A 1 86 ? 4.168 -1.627 -4.630 1.00 92.56 86 ILE A CA 1
ATOM 604 C C . ILE A 1 86 ? 5.281 -2.084 -5.572 1.00 92.56 86 ILE A C 1
ATOM 606 O O . ILE A 1 86 ? 5.003 -2.783 -6.549 1.00 92.56 86 ILE A O 1
ATOM 610 N N . ALA A 1 87 ? 6.515 -1.666 -5.306 1.00 92.44 87 ALA A N 1
ATOM 611 C CA . ALA A 1 87 ? 7.690 -1.933 -6.139 1.00 92.44 87 ALA A CA 1
ATOM 612 C C . ALA A 1 87 ? 8.735 -2.827 -5.445 1.00 92.44 87 ALA A C 1
ATOM 614 O O . ALA A 1 87 ? 9.612 -3.353 -6.129 1.00 92.44 87 ALA A O 1
ATOM 615 N N . SER A 1 88 ? 8.610 -3.021 -4.129 1.00 91.75 88 SER A N 1
ATOM 616 C CA . SER A 1 88 ? 9.426 -3.910 -3.297 1.00 91.75 88 SER A CA 1
ATOM 617 C C . SER A 1 88 ? 8.549 -4.923 -2.534 1.00 91.75 88 SER A C 1
ATOM 619 O O . SER A 1 88 ? 7.314 -4.879 -2.636 1.00 91.75 88 SER A O 1
ATOM 621 N N . PRO A 1 89 ? 9.138 -5.894 -1.815 1.00 92.50 89 PRO A N 1
ATOM 622 C CA . PRO A 1 89 ? 8.389 -6.784 -0.938 1.00 92.50 89 PRO A CA 1
ATOM 623 C C . PRO A 1 89 ? 7.905 -6.048 0.323 1.00 92.50 89 PRO A C 1
ATOM 625 O O . PRO A 1 89 ? 8.699 -5.665 1.171 1.00 92.50 89 PRO A O 1
ATOM 628 N N . ILE A 1 90 ? 6.589 -5.887 0.473 1.00 94.25 90 ILE A N 1
ATOM 629 C CA . ILE A 1 90 ? 5.959 -5.183 1.597 1.00 94.25 90 ILE A CA 1
ATOM 630 C C . ILE A 1 90 ? 4.934 -6.091 2.281 1.00 94.25 90 ILE A C 1
ATOM 632 O O . ILE A 1 90 ? 4.039 -6.659 1.643 1.00 94.25 90 ILE A O 1
ATOM 636 N N . THR A 1 91 ? 5.023 -6.189 3.605 1.00 95.62 91 THR A N 1
ATOM 637 C CA . THR A 1 91 ? 3.999 -6.798 4.462 1.00 95.62 91 THR A CA 1
ATOM 638 C C . THR A 1 91 ? 3.240 -5.708 5.204 1.00 95.62 91 THR A C 1
ATOM 640 O O . THR A 1 91 ? 3.849 -4.910 5.898 1.00 95.62 91 THR A O 1
ATOM 643 N N . ILE A 1 92 ? 1.913 -5.672 5.093 1.00 95.69 92 ILE A N 1
ATOM 644 C CA . ILE A 1 92 ? 1.063 -4.764 5.872 1.00 95.69 92 ILE A CA 1
ATOM 645 C C . ILE A 1 92 ? 0.384 -5.569 6.980 1.00 95.69 92 ILE A C 1
ATOM 647 O O . ILE A 1 92 ? -0.474 -6.416 6.705 1.00 95.69 92 ILE A O 1
ATOM 651 N N . GLU A 1 93 ? 0.766 -5.292 8.223 1.00 96.00 93 GLU A N 1
ATOM 652 C CA . GLU A 1 93 ? 0.152 -5.847 9.427 1.00 96.00 93 GLU A CA 1
ATOM 653 C C . GLU A 1 93 ? -0.972 -4.932 9.902 1.00 96.00 93 GLU A C 1
ATOM 655 O O . GLU A 1 93 ? -0.774 -3.804 10.347 1.00 96.00 93 GLU A O 1
ATOM 660 N N . GLY A 1 94 ? -2.193 -5.429 9.768 1.00 91.94 94 GLY A N 1
ATOM 661 C CA . GLY A 1 94 ? -3.398 -4.647 9.947 1.00 91.94 94 GLY A CA 1
ATOM 662 C C . GLY A 1 94 ? -3.864 -4.456 11.377 1.00 91.94 94 GLY A C 1
ATOM 663 O O . GLY A 1 94 ? -4.554 -3.483 11.646 1.00 91.94 94 GLY A O 1
ATOM 664 N N . HIS A 1 95 ? -3.568 -5.388 12.284 1.00 94.12 95 HIS A N 1
ATOM 665 C CA . HIS A 1 95 ? -4.073 -5.370 13.665 1.00 94.12 95 HIS A CA 1
ATOM 666 C C . HIS A 1 95 ? -5.596 -5.094 13.785 1.00 94.12 95 HIS A C 1
ATOM 668 O O . HIS A 1 95 ? -6.054 -4.374 14.670 1.00 94.12 95 HIS A O 1
ATOM 674 N N . GLY A 1 96 ? -6.403 -5.654 12.881 1.00 91.75 96 GLY A N 1
ATOM 675 C CA . GLY A 1 96 ? -7.861 -5.484 12.822 1.00 91.75 96 GLY A CA 1
ATOM 676 C C . GLY A 1 96 ? -8.341 -4.236 12.072 1.00 91.75 96 GLY A C 1
ATOM 677 O O . GLY A 1 96 ? -9.535 -3.942 12.088 1.00 91.75 96 GLY A O 1
ATOM 678 N N . SER A 1 97 ? -7.444 -3.497 11.425 1.00 94.12 97 SER A N 1
ATOM 679 C CA . SER A 1 97 ? -7.763 -2.247 10.734 1.00 94.12 97 SER A CA 1
ATOM 680 C C . SER A 1 97 ? -8.520 -2.437 9.430 1.00 94.12 97 SER A C 1
ATOM 682 O O . SER A 1 97 ? -8.487 -3.495 8.798 1.00 94.12 97 SER A O 1
ATOM 684 N N . THR A 1 98 ? -9.192 -1.374 8.998 1.00 94.00 98 THR A N 1
ATOM 685 C CA . THR A 1 98 ? -9.939 -1.338 7.740 1.00 94.00 98 THR A CA 1
ATOM 686 C C . THR A 1 98 ? -9.328 -0.323 6.786 1.00 94.00 98 THR A C 1
ATOM 688 O O . THR A 1 98 ? -9.228 0.856 7.116 1.00 94.00 98 THR A O 1
ATOM 691 N N . LEU A 1 99 ? -8.966 -0.757 5.579 1.00 93.12 99 LEU A N 1
ATOM 692 C CA . LEU A 1 99 ? -8.703 0.145 4.460 1.00 93.12 99 LEU A CA 1
ATOM 693 C C . LEU A 1 99 ? -10.004 0.315 3.675 1.00 93.12 99 LEU A C 1
ATOM 695 O O . LEU A 1 99 ? -10.578 -0.654 3.171 1.00 93.12 99 LEU A O 1
ATOM 699 N N . ALA A 1 100 ? -10.479 1.547 3.580 1.00 91.50 100 ALA A N 1
ATOM 700 C CA . ALA A 1 100 ? -1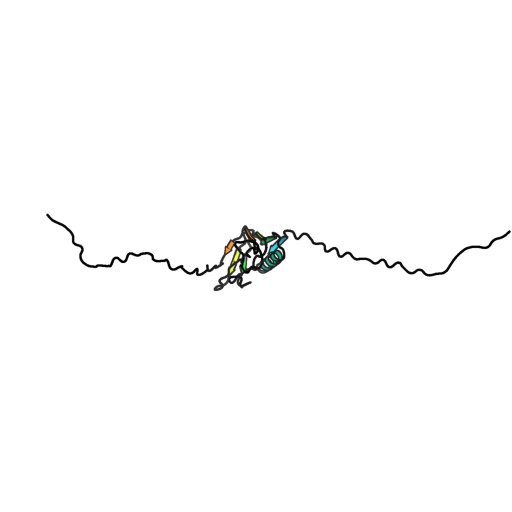1.731 1.901 2.938 1.00 91.50 100 ALA A CA 1
ATOM 701 C C . ALA A 1 100 ? -11.470 2.834 1.757 1.00 91.50 100 ALA A C 1
ATOM 703 O O . ALA A 1 100 ? -10.789 3.848 1.891 1.00 91.50 100 ALA A O 1
ATOM 704 N N . ILE A 1 101 ? -12.045 2.526 0.600 1.00 88.88 101 ILE A N 1
ATOM 705 C CA . ILE A 1 101 ? -12.193 3.511 -0.471 1.00 88.88 101 ILE A CA 1
ATOM 706 C C . ILE A 1 101 ? -13.531 4.213 -0.259 1.00 88.88 101 ILE A C 1
ATOM 708 O O . ILE A 1 101 ? -14.587 3.578 -0.268 1.00 88.88 101 ILE A O 1
ATOM 712 N N . GLY A 1 102 ? -13.466 5.520 -0.023 1.00 81.94 102 GLY A N 1
ATOM 713 C CA . GLY A 1 102 ? -14.619 6.387 0.186 1.00 81.94 102 GLY A CA 1
ATOM 714 C C . GLY A 1 102 ? -14.855 7.307 -1.010 1.00 81.94 102 GLY A C 1
ATOM 715 O O . GLY A 1 102 ? -13.936 7.615 -1.761 1.00 81.94 102 GLY A O 1
ATOM 716 N N . GLY A 1 103 ? -16.088 7.793 -1.153 1.00 66.75 103 GLY A N 1
ATOM 717 C CA . GLY A 1 103 ? -16.465 8.754 -2.193 1.00 66.75 103 GLY A CA 1
ATOM 718 C C . GLY A 1 103 ? -17.004 8.091 -3.462 1.00 66.75 103 GLY A C 1
ATOM 719 O O . GLY A 1 103 ? -16.284 7.451 -4.222 1.00 66.75 103 GLY A O 1
ATOM 720 N N . ASP A 1 104 ? -18.296 8.276 -3.717 1.00 61.91 104 ASP A N 1
ATOM 721 C CA . ASP A 1 104 ? -18.906 7.999 -5.020 1.00 61.91 104 ASP A CA 1
ATOM 722 C C . ASP A 1 104 ? -18.733 9.244 -5.917 1.00 61.91 104 ASP A C 1
ATOM 724 O O . ASP A 1 104 ? -18.832 10.358 -5.393 1.00 61.91 104 ASP A O 1
ATOM 728 N N . PRO A 1 105 ? -18.437 9.127 -7.228 1.00 63.16 105 PRO A N 1
ATOM 729 C CA . PRO A 1 105 ? -18.384 7.927 -8.073 1.00 63.16 105 PRO A CA 1
ATOM 730 C C . PRO A 1 105 ? -16.976 7.330 -8.254 1.00 63.16 105 PRO A C 1
ATOM 732 O O . PRO A 1 105 ? -16.715 6.648 -9.254 1.00 63.16 105 PRO A O 1
ATOM 735 N N . VAL A 1 106 ? -16.037 7.586 -7.339 1.00 69.50 106 VAL A N 1
ATOM 736 C CA . VAL A 1 106 ? -14.628 7.248 -7.567 1.00 69.50 106 VAL A CA 1
ATOM 737 C C . VAL A 1 106 ? -14.425 5.731 -7.511 1.00 69.50 106 VAL A C 1
ATOM 739 O O . VAL A 1 106 ? -14.532 5.077 -6.478 1.00 69.50 106 VAL A O 1
ATOM 742 N N . ARG A 1 107 ? -14.140 5.139 -8.672 1.00 79.06 107 ARG A N 1
ATOM 743 C CA . ARG A 1 107 ? -13.788 3.725 -8.803 1.00 79.06 107 ARG A CA 1
ATOM 744 C C . ARG A 1 107 ? -12.274 3.597 -8.713 1.00 79.06 107 ARG A C 1
ATOM 746 O O . ARG A 1 107 ? -11.599 3.789 -9.718 1.00 79.06 107 ARG A O 1
ATOM 753 N N . LEU A 1 108 ? -11.773 3.292 -7.519 1.00 83.12 108 LEU A N 1
ATOM 754 C CA . LEU A 1 108 ? -10.347 3.089 -7.262 1.00 83.12 108 LEU A CA 1
ATOM 755 C C . LEU A 1 108 ? -10.030 1.614 -7.027 1.00 83.12 108 LEU A C 1
ATOM 757 O O . LEU A 1 108 ? -10.823 0.863 -6.443 1.00 83.12 108 LEU A O 1
ATOM 761 N N . ARG A 1 109 ? -8.825 1.227 -7.436 1.00 87.50 109 ARG A N 1
ATOM 762 C CA . ARG A 1 109 ? -8.151 0.022 -6.958 1.00 87.50 109 ARG A CA 1
ATOM 763 C C . ARG A 1 109 ? -7.296 0.385 -5.741 1.00 87.50 109 ARG A C 1
ATOM 765 O O . ARG A 1 109 ? -6.737 1.472 -5.683 1.00 87.50 109 ARG A O 1
ATOM 772 N N . PHE A 1 110 ? -7.186 -0.518 -4.767 1.00 86.94 110 PHE A N 1
ATOM 773 C CA . PHE A 1 110 ? -6.336 -0.279 -3.597 1.00 86.94 110 PHE A CA 1
ATOM 774 C C . PHE A 1 110 ? -4.854 -0.262 -3.969 1.00 86.94 110 PHE A C 1
ATOM 776 O O . PHE A 1 110 ? -4.198 0.755 -3.803 1.00 86.94 110 PHE A O 1
ATOM 783 N N . PHE A 1 111 ? -4.352 -1.376 -4.508 1.00 89.19 111 PHE A N 1
ATOM 784 C CA . PHE A 1 111 ? -2.924 -1.592 -4.731 1.00 89.19 111 PHE A CA 1
ATOM 785 C C . PHE A 1 111 ? -2.644 -1.998 -6.170 1.00 89.19 111 PHE A C 1
ATOM 787 O O . PHE A 1 111 ? -3.223 -2.977 -6.650 1.00 89.19 111 PHE A O 1
ATOM 794 N N . TYR A 1 112 ? -1.696 -1.332 -6.818 1.00 90.38 112 TYR A N 1
ATOM 795 C CA . TYR A 1 112 ? -1.003 -1.878 -7.979 1.00 90.38 112 TYR A CA 1
ATOM 796 C C . TYR A 1 112 ? 0.281 -2.561 -7.505 1.00 90.38 112 TYR A C 1
ATOM 798 O O . TYR A 1 112 ? 1.056 -1.966 -6.762 1.00 90.38 112 TYR A O 1
ATOM 806 N N . ILE A 1 113 ? 0.488 -3.812 -7.914 1.00 90.75 113 ILE A N 1
ATOM 807 C CA . ILE A 1 113 ? 1.678 -4.590 -7.561 1.00 90.75 113 ILE A CA 1
ATOM 808 C C . ILE A 1 113 ? 2.544 -4.656 -8.808 1.00 90.75 113 ILE A C 1
ATOM 810 O O . ILE A 1 113 ? 2.077 -5.103 -9.859 1.00 90.75 113 ILE A O 1
ATOM 814 N N . GLY A 1 114 ? 3.774 -4.169 -8.691 1.00 89.06 114 GLY A N 1
ATOM 815 C CA . GLY A 1 114 ? 4.727 -4.155 -9.780 1.00 89.06 114 GLY A CA 1
ATOM 816 C C . GLY A 1 114 ? 5.091 -5.566 -10.232 1.00 89.06 114 GLY A C 1
ATOM 817 O O . GLY A 1 114 ? 5.315 -6.468 -9.431 1.00 89.06 114 GLY A O 1
ATOM 818 N N . ALA A 1 115 ? 5.137 -5.751 -11.544 1.00 87.69 115 ALA A N 1
ATOM 819 C CA . ALA A 1 115 ? 5.642 -6.955 -12.173 1.00 87.69 115 ALA A CA 1
ATOM 820 C C . ALA A 1 115 ? 7.168 -7.064 -12.021 1.00 87.69 115 ALA A C 1
ATOM 822 O O . ALA A 1 115 ? 7.878 -6.066 -12.121 1.00 87.69 115 ALA A O 1
ATOM 823 N N . ASP A 1 116 ? 7.675 -8.283 -11.843 1.00 87.88 116 ASP A N 1
ATOM 824 C CA . ASP A 1 116 ? 9.113 -8.554 -11.837 1.00 87.88 116 ASP A CA 1
ATOM 825 C C . ASP A 1 116 ? 9.677 -8.455 -13.269 1.00 87.88 116 ASP A C 1
ATOM 827 O O . ASP A 1 116 ? 9.314 -9.272 -14.121 1.00 87.88 116 ASP A O 1
ATOM 831 N N . PRO A 1 117 ? 10.563 -7.491 -13.572 1.00 84.12 117 PRO A N 1
ATOM 832 C CA . PRO A 1 117 ? 11.096 -7.318 -14.920 1.00 84.12 117 PRO A CA 1
ATOM 833 C C . PRO A 1 117 ? 12.062 -8.433 -15.336 1.00 84.12 117 PRO A C 1
ATOM 835 O O . PRO A 1 117 ? 12.393 -8.529 -16.514 1.00 84.12 117 PRO A O 1
ATOM 838 N N . THR A 1 118 ? 12.537 -9.259 -14.401 1.00 86.12 118 THR A N 1
ATOM 839 C CA . THR A 1 118 ? 13.471 -10.362 -14.673 1.00 86.12 118 THR A CA 1
ATOM 840 C C . THR A 1 118 ? 12.764 -11.680 -14.980 1.00 86.12 118 THR A C 1
ATOM 842 O O . THR A 1 118 ? 13.379 -12.599 -15.521 1.00 86.12 118 THR A O 1
ATOM 845 N N . SER A 1 119 ? 11.466 -11.774 -14.681 1.00 85.31 119 SER A N 1
ATOM 846 C CA . SER A 1 119 ? 10.686 -12.987 -14.888 1.00 85.31 119 SER A CA 1
ATOM 847 C C . SER A 1 119 ? 10.161 -13.091 -16.331 1.00 85.31 119 SER A C 1
ATOM 849 O O . SER A 1 119 ? 9.513 -12.167 -16.833 1.00 85.31 119 SER A O 1
ATOM 851 N N . PRO A 1 120 ? 10.323 -14.258 -16.991 1.00 85.69 120 PRO A N 1
ATOM 852 C CA . PRO A 1 120 ? 9.798 -14.508 -18.334 1.00 85.69 120 PRO A CA 1
ATOM 853 C C . PRO A 1 120 ? 8.297 -14.295 -18.511 1.00 85.69 120 PRO A C 1
ATOM 855 O O . PRO A 1 120 ? 7.829 -14.058 -19.621 1.00 85.69 120 PRO A O 1
ATOM 858 N N . ARG A 1 121 ? 7.531 -14.383 -17.421 1.00 84.38 121 ARG A N 1
ATOM 859 C CA . ARG A 1 121 ? 6.068 -14.227 -17.426 1.00 84.38 121 ARG A CA 1
ATOM 860 C C . ARG A 1 121 ? 5.612 -12.773 -17.473 1.00 84.38 121 ARG A C 1
ATOM 862 O O . ARG A 1 121 ? 4.433 -12.510 -17.695 1.00 84.38 121 ARG A O 1
ATOM 869 N N . THR A 1 122 ? 6.530 -11.858 -17.209 1.00 83.12 122 THR A N 1
ATOM 870 C CA . THR A 1 122 ? 6.257 -10.443 -16.982 1.00 83.12 122 THR A CA 1
ATOM 871 C C . THR A 1 122 ? 7.154 -9.529 -17.815 1.00 83.12 122 THR A C 1
ATOM 873 O O . THR A 1 122 ? 7.044 -8.306 -17.708 1.00 83.12 122 THR A O 1
ATOM 876 N N . TYR A 1 123 ? 7.993 -10.098 -18.690 1.00 81.44 123 TYR A N 1
ATOM 877 C CA . TYR A 1 123 ? 8.765 -9.327 -19.660 1.00 81.44 123 TYR A CA 1
ATOM 878 C C . TYR A 1 123 ? 7.858 -8.423 -20.501 1.00 81.44 123 TYR A C 1
ATOM 880 O O . TYR A 1 123 ? 6.845 -8.855 -21.047 1.00 81.44 123 TYR A O 1
ATOM 888 N N . GLY A 1 124 ? 8.258 -7.157 -20.621 1.00 78.88 124 GLY A N 1
ATOM 889 C CA . GLY A 1 124 ? 7.550 -6.151 -21.411 1.00 78.88 124 GLY A CA 1
ATOM 890 C C . GLY A 1 124 ? 6.444 -5.403 -20.664 1.00 78.88 124 GLY A C 1
ATOM 891 O O . GLY A 1 124 ? 5.915 -4.437 -21.212 1.00 78.88 124 GLY A O 1
ATOM 892 N N . TYR A 1 125 ? 6.116 -5.769 -19.419 1.00 84.19 125 TYR A N 1
ATOM 893 C CA . TYR A 1 125 ? 5.249 -4.923 -18.603 1.00 84.19 125 TYR A CA 1
ATOM 894 C C . TYR A 1 125 ? 5.982 -3.653 -18.180 1.00 84.19 125 TYR A C 1
ATOM 896 O O . TYR A 1 125 ? 7.077 -3.699 -17.621 1.00 84.19 125 TYR A O 1
ATOM 904 N N . HIS A 1 126 ? 5.344 -2.502 -18.400 1.00 83.75 126 HIS A N 1
ATOM 905 C CA . HIS A 1 126 ? 5.760 -1.266 -17.750 1.00 83.75 126 HIS A CA 1
ATOM 906 C C . HIS A 1 126 ? 5.478 -1.447 -16.254 1.00 83.75 126 HIS A C 1
ATOM 908 O O . HIS A 1 126 ? 4.343 -1.757 -15.882 1.00 83.75 126 HIS A O 1
ATOM 914 N N . THR A 1 127 ? 6.493 -1.325 -15.403 1.00 86.25 127 THR A N 1
ATOM 915 C CA . THR A 1 127 ? 6.391 -1.577 -13.960 1.00 86.25 127 THR A CA 1
ATOM 916 C C . THR A 1 127 ? 7.478 -0.801 -13.212 1.00 86.25 127 THR A C 1
ATOM 918 O O . THR A 1 127 ? 8.580 -0.671 -13.743 1.00 86.25 127 THR A O 1
ATOM 921 N N . PRO A 1 128 ? 7.200 -0.266 -12.010 1.00 84.88 128 PRO A N 1
ATOM 922 C CA . PRO A 1 128 ? 8.198 0.461 -11.229 1.00 84.88 128 PRO A CA 1
ATOM 923 C C . PRO A 1 128 ? 9.226 -0.454 -10.544 1.00 84.88 128 PRO A C 1
ATOM 925 O O . PRO A 1 128 ? 10.309 0.009 -10.209 1.00 84.88 128 PRO A O 1
ATOM 928 N N . GLY A 1 129 ? 8.908 -1.735 -10.335 1.00 86.56 129 GLY A N 1
ATOM 929 C CA . GLY A 1 129 ? 9.783 -2.699 -9.664 1.00 86.56 129 GLY A CA 1
ATOM 930 C C . GLY A 1 129 ? 9.101 -4.050 -9.454 1.00 86.56 129 GLY A C 1
ATOM 931 O O . GLY A 1 129 ? 7.926 -4.209 -9.791 1.00 86.56 129 GLY A O 1
ATOM 932 N N . ALA A 1 130 ? 9.841 -5.014 -8.907 1.00 87.94 130 ALA A N 1
ATOM 933 C CA . ALA A 1 130 ? 9.334 -6.341 -8.565 1.00 87.94 130 ALA A CA 1
ATOM 934 C C . ALA A 1 130 ? 8.564 -6.287 -7.232 1.00 87.94 130 ALA A C 1
ATOM 936 O O . ALA A 1 130 ? 9.094 -6.596 -6.165 1.00 87.94 130 ALA A O 1
ATOM 937 N N . GLY A 1 131 ? 7.303 -5.865 -7.298 1.00 89.81 131 GLY A N 1
ATOM 938 C CA . GLY A 1 131 ? 6.449 -5.732 -6.126 1.00 89.81 131 GLY A CA 1
ATOM 939 C C . GLY A 1 131 ? 5.990 -7.080 -5.582 1.00 89.81 131 GLY A C 1
ATOM 940 O O . GLY A 1 131 ? 5.548 -7.951 -6.333 1.00 89.81 131 GLY A O 1
ATOM 941 N N . GLN A 1 132 ? 6.002 -7.226 -4.258 1.00 91.75 132 GLN A N 1
ATOM 942 C CA . GLN A 1 132 ? 5.305 -8.313 -3.567 1.00 91.75 132 GLN A CA 1
ATOM 943 C C . GLN A 1 132 ? 4.525 -7.734 -2.392 1.00 91.75 132 GLN A C 1
ATOM 945 O O . GLN A 1 132 ? 5.074 -6.976 -1.607 1.00 91.75 132 GLN A O 1
ATOM 950 N N . LEU A 1 133 ? 3.244 -8.079 -2.264 1.00 93.00 133 LEU A N 1
ATOM 951 C CA . LEU A 1 133 ? 2.381 -7.534 -1.218 1.00 93.00 133 LEU A CA 1
ATOM 952 C C . LEU A 1 133 ? 1.770 -8.660 -0.392 1.00 93.00 133 LEU A C 1
ATOM 954 O O . LEU A 1 133 ? 1.055 -9.507 -0.927 1.00 93.00 133 LEU A O 1
ATOM 958 N N . THR A 1 134 ? 1.999 -8.618 0.917 1.00 95.62 134 THR A N 1
ATOM 959 C CA . THR A 1 134 ? 1.324 -9.478 1.892 1.00 95.62 134 THR A CA 1
ATOM 960 C C . THR A 1 134 ? 0.431 -8.620 2.780 1.00 95.62 134 THR A C 1
ATOM 962 O O . THR A 1 134 ? 0.901 -7.668 3.391 1.00 95.62 134 THR A O 1
ATOM 965 N N . LEU A 1 135 ? -0.857 -8.954 2.869 1.00 94.56 135 LEU A N 1
ATOM 966 C CA . LEU A 1 135 ? -1.814 -8.283 3.754 1.00 94.56 135 LEU A CA 1
ATOM 967 C C . LEU A 1 135 ? -2.211 -9.244 4.871 1.00 94.56 135 LEU A C 1
ATOM 969 O O . LEU A 1 135 ? -2.613 -10.376 4.594 1.00 94.56 135 LEU A O 1
ATOM 973 N N . ARG A 1 136 ? -2.117 -8.804 6.124 1.00 96.38 136 ARG A N 1
ATOM 974 C CA . ARG A 1 136 ? -2.454 -9.617 7.297 1.00 96.38 136 ARG A CA 1
ATOM 975 C C . ARG A 1 136 ? -3.345 -8.832 8.240 1.00 96.38 136 ARG A C 1
ATOM 977 O O . ARG A 1 136 ? -3.182 -7.630 8.397 1.00 96.38 136 ARG A O 1
ATOM 984 N N . HIS A 1 137 ? -4.300 -9.521 8.859 1.00 93.75 137 HIS A N 1
ATOM 985 C CA . HIS A 1 137 ? -5.159 -8.966 9.909 1.00 93.75 137 HIS A CA 1
ATOM 986 C C . HIS A 1 137 ? -5.823 -7.617 9.558 1.00 93.75 137 HIS A C 1
ATOM 988 O O . HIS A 1 137 ? -5.935 -6.757 10.423 1.00 93.75 137 HIS A O 1
ATOM 994 N N . LEU A 1 138 ? -6.262 -7.407 8.314 1.00 94.44 138 LEU A N 1
ATOM 995 C CA . LEU A 1 138 ? -6.991 -6.201 7.898 1.00 94.44 138 LEU A CA 1
ATOM 996 C C . LEU A 1 138 ? -8.188 -6.527 7.012 1.00 94.44 138 LEU A C 1
ATOM 998 O O . LEU A 1 138 ? -8.254 -7.589 6.392 1.00 94.44 138 LEU A O 1
ATOM 1002 N N . THR A 1 139 ? -9.104 -5.568 6.919 1.00 93.62 139 THR A N 1
ATOM 1003 C CA . THR A 1 139 ? -10.276 -5.608 6.040 1.00 93.62 139 THR A CA 1
ATOM 1004 C C . THR A 1 139 ? -10.131 -4.572 4.925 1.00 93.62 139 THR A C 1
ATOM 1006 O O . THR A 1 139 ? -9.734 -3.438 5.178 1.00 93.62 139 THR A O 1
ATOM 1009 N N . LEU A 1 140 ? -10.478 -4.933 3.687 1.00 91.56 140 LEU A N 1
ATOM 1010 C CA . LEU A 1 140 ? -10.571 -4.003 2.554 1.00 91.56 140 LEU A CA 1
ATOM 1011 C C . LEU A 1 140 ? -12.047 -3.755 2.216 1.00 91.56 140 LEU A C 1
ATOM 1013 O O . LEU A 1 140 ? -12.794 -4.713 2.029 1.00 91.56 140 LEU A O 1
ATOM 1017 N N . THR A 1 141 ? -12.479 -2.497 2.105 1.00 90.62 141 THR A N 1
ATOM 1018 C CA . THR A 1 141 ? -13.890 -2.145 1.835 1.00 90.62 141 THR A CA 1
ATOM 1019 C C . THR A 1 141 ? -14.048 -1.037 0.788 1.00 90.62 141 THR A C 1
ATOM 1021 O O . THR A 1 141 ? -13.255 -0.106 0.714 1.00 90.62 141 THR A O 1
ATOM 1024 N N . GLY A 1 142 ? -15.075 -1.121 -0.063 1.00 83.56 142 GLY A N 1
ATOM 1025 C CA . GLY A 1 142 ? -15.397 -0.062 -1.038 1.00 83.56 142 GLY A CA 1
ATOM 1026 C C . GLY A 1 142 ? -14.555 -0.038 -2.323 1.00 83.56 142 GLY A C 1
ATOM 1027 O O . GLY A 1 142 ? -14.882 0.702 -3.249 1.00 83.56 142 GLY A O 1
ATOM 1028 N N . GLY A 1 143 ? -13.516 -0.872 -2.439 1.00 76.81 143 GLY A N 1
ATOM 1029 C CA . GLY A 1 143 ? -12.734 -0.992 -3.674 1.00 76.81 143 GLY A CA 1
ATOM 1030 C C . GLY A 1 143 ? -13.555 -1.556 -4.834 1.00 76.81 143 GLY A C 1
ATOM 1031 O O . GLY A 1 143 ? -14.194 -2.600 -4.709 1.00 76.81 143 GLY A O 1
ATOM 1032 N N . LYS A 1 144 ? -13.518 -0.879 -5.986 1.00 73.44 144 LYS A N 1
ATOM 1033 C CA . LYS A 1 144 ? -14.223 -1.284 -7.210 1.00 73.44 144 LYS A CA 1
ATOM 1034 C C . LYS A 1 144 ? -13.177 -1.586 -8.292 1.00 73.44 144 LYS A C 1
ATOM 1036 O O . LYS A 1 144 ? -12.612 -0.674 -8.884 1.00 73.44 144 LYS A O 1
ATOM 1041 N N . ALA A 1 145 ? -12.924 -2.861 -8.587 1.00 63.66 145 ALA A N 1
ATOM 1042 C CA . ALA A 1 145 ? -12.092 -3.256 -9.725 1.00 63.66 145 ALA A CA 1
ATOM 1043 C C . ALA A 1 145 ? -12.991 -3.522 -10.941 1.00 63.66 145 ALA A C 1
ATOM 1045 O O . ALA A 1 145 ? -13.806 -4.441 -10.916 1.00 63.66 145 ALA A O 1
ATOM 1046 N N . LYS A 1 146 ? -12.866 -2.725 -12.011 1.00 62.00 146 LYS A N 1
ATOM 1047 C CA . LYS A 1 146 ? -13.452 -3.106 -13.303 1.00 62.00 146 LYS A CA 1
ATOM 1048 C C . LYS A 1 146 ? -12.469 -4.064 -13.979 1.00 62.00 146 LYS A C 1
ATOM 1050 O O . LYS A 1 146 ? -11.377 -3.644 -14.350 1.00 62.00 146 LYS A O 1
ATOM 1055 N N . GLY A 1 147 ? -12.842 -5.340 -14.090 1.00 59.84 147 GLY A N 1
ATOM 1056 C CA . GLY A 1 147 ? -12.115 -6.296 -14.925 1.00 59.84 147 GLY A CA 1
ATOM 1057 C C . GLY A 1 147 ? -12.077 -5.797 -16.368 1.00 59.84 147 GLY A C 1
ATOM 1058 O O . GLY A 1 147 ? -13.012 -5.122 -16.801 1.00 59.84 147 GLY A O 1
ATOM 1059 N N . GLY A 1 148 ? -10.982 -6.070 -17.084 1.00 58.84 148 GLY A N 1
ATOM 1060 C CA . GLY A 1 148 ? -10.862 -5.680 -18.486 1.00 58.84 148 GLY A CA 1
ATOM 1061 C C . GLY A 1 148 ? -12.073 -6.180 -19.267 1.00 58.84 148 GLY A C 1
ATOM 1062 O O . GLY A 1 148 ? -12.525 -7.303 -19.037 1.00 58.84 148 GLY A O 1
ATOM 1063 N N . ASP A 1 149 ? -12.594 -5.345 -20.167 1.00 59.03 149 ASP A N 1
ATOM 1064 C CA . ASP A 1 149 ? -13.610 -5.743 -21.140 1.00 59.03 149 ASP A CA 1
ATOM 1065 C C . ASP A 1 149 ? -12.923 -6.6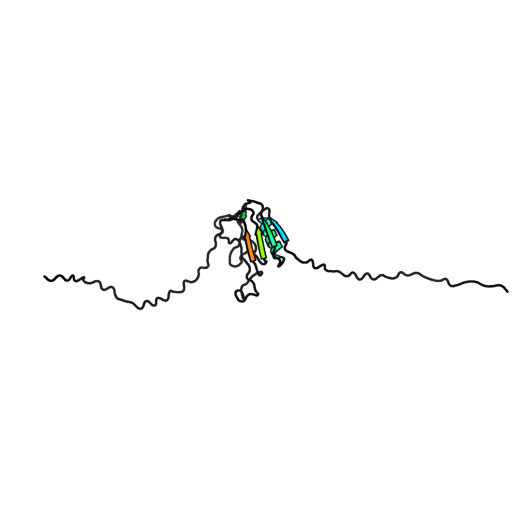98 -22.132 1.00 59.03 149 ASP A C 1
ATOM 1067 O O . ASP A 1 149 ? -12.602 -6.330 -23.261 1.00 59.03 149 ASP A O 1
ATOM 1071 N N . GLY A 1 150 ? -12.549 -7.892 -21.661 1.00 55.47 150 GLY A N 1
ATOM 1072 C CA . GLY A 1 150 ? -11.916 -8.911 -22.475 1.00 55.47 150 GLY A CA 1
ATOM 1073 C C . GLY A 1 150 ? -12.824 -9.118 -23.666 1.00 55.47 150 GLY A C 1
ATOM 1074 O O . GLY A 1 150 ? -14.008 -9.400 -23.478 1.00 55.47 150 GLY A O 1
ATOM 1075 N N . ALA A 1 151 ? -12.293 -8.894 -24.869 1.00 54.38 151 ALA A N 1
ATOM 1076 C CA . ALA A 1 151 ? -13.035 -9.147 -26.084 1.00 54.38 151 ALA A CA 1
ATOM 1077 C C . ALA A 1 151 ? -13.607 -10.555 -25.945 1.00 54.38 151 ALA A C 1
ATOM 1079 O O . ALA A 1 151 ? -12.853 -11.523 -25.826 1.00 54.38 151 ALA A O 1
ATOM 1080 N N . SER A 1 152 ? -14.933 -10.664 -25.886 1.00 51.31 152 SER A N 1
ATOM 1081 C CA . SER A 1 152 ? -15.600 -11.924 -26.142 1.00 51.31 152 SER A CA 1
ATOM 1082 C C . SER A 1 152 ? -15.092 -12.341 -27.510 1.00 51.31 152 SER A C 1
ATOM 1084 O O . SER A 1 152 ? -15.499 -11.766 -28.521 1.00 51.31 152 SER A O 1
ATOM 1086 N N . ALA A 1 153 ? -14.126 -13.265 -27.531 1.00 49.03 153 ALA A N 1
ATOM 1087 C CA . ALA A 1 153 ? -13.774 -13.964 -28.745 1.00 49.03 153 ALA A CA 1
ATOM 1088 C C . ALA A 1 153 ? -15.117 -14.405 -29.331 1.00 49.03 153 ALA A C 1
ATOM 1090 O O . ALA A 1 153 ? -15.930 -14.947 -28.569 1.00 49.03 153 ALA A O 1
ATOM 1091 N N . PRO A 1 154 ? -15.421 -14.096 -30.605 1.00 42.94 154 PRO A N 1
ATOM 1092 C CA . PRO A 1 154 ? -16.638 -14.604 -31.199 1.00 42.94 154 PRO A CA 1
ATOM 1093 C C . PRO A 1 154 ? -16.586 -16.105 -30.969 1.00 42.94 154 PRO A C 1
ATOM 1095 O O . PRO A 1 154 ? -15.643 -16.766 -31.409 1.00 42.94 154 PRO A O 1
ATOM 1098 N N . ALA A 1 155 ? -17.539 -16.615 -30.185 1.00 46.19 155 ALA A N 1
ATOM 1099 C CA . ALA A 1 155 ? -17.783 -18.035 -30.123 1.00 46.19 155 ALA A CA 1
ATOM 1100 C C . ALA A 1 155 ? -17.935 -18.430 -31.585 1.00 46.19 155 ALA A C 1
ATOM 1102 O O . ALA A 1 155 ? -18.888 -18.010 -32.245 1.00 46.19 155 ALA A O 1
ATOM 1103 N N . ALA A 1 156 ? -16.919 -19.106 -32.120 1.00 42.34 156 ALA A N 1
ATOM 1104 C CA . ALA A 1 156 ? -16.985 -19.687 -33.434 1.00 42.34 156 ALA A CA 1
ATOM 1105 C C . ALA A 1 156 ? -18.145 -20.669 -33.342 1.00 42.34 156 ALA A C 1
ATOM 1107 O O . ALA A 1 156 ? -18.018 -21.768 -32.804 1.00 42.34 156 ALA A O 1
ATOM 1108 N N . ALA A 1 157 ? -19.311 -20.206 -33.780 1.00 44.19 157 ALA A N 1
ATOM 1109 C CA . ALA A 1 157 ? -20.492 -21.003 -33.971 1.00 44.19 157 ALA A CA 1
ATOM 1110 C C . ALA A 1 157 ? -20.189 -21.954 -35.129 1.00 44.19 157 ALA A C 1
ATOM 1112 O O . ALA A 1 157 ? -20.642 -21.763 -36.251 1.00 44.19 157 ALA A O 1
ATOM 1113 N N . ALA A 1 158 ? -19.421 -23.005 -34.857 1.00 45.59 158 ALA A N 1
ATOM 1114 C CA . ALA A 1 158 ? -19.479 -24.230 -35.631 1.00 45.59 158 ALA A CA 1
ATOM 1115 C C . ALA A 1 158 ? -20.692 -25.041 -35.147 1.00 45.59 158 ALA A C 1
ATOM 1117 O O . ALA A 1 158 ? -20.574 -26.177 -34.705 1.00 45.59 158 ALA A O 1
ATOM 1118 N N . ALA A 1 159 ? -21.875 -24.427 -35.214 1.00 44.78 159 ALA A N 1
ATOM 1119 C CA . ALA A 1 159 ? -23.135 -25.142 -35.304 1.00 44.78 159 ALA A CA 1
ATOM 1120 C C . ALA A 1 159 ? -23.539 -25.105 -36.782 1.00 44.78 159 ALA A C 1
ATOM 1122 O O . ALA A 1 159 ? -24.401 -24.335 -37.201 1.00 44.78 159 ALA A O 1
ATOM 1123 N N . LEU A 1 160 ? -22.863 -25.919 -37.600 1.00 45.12 160 LEU A N 1
ATOM 1124 C CA . LEU A 1 160 ? -23.425 -26.348 -38.877 1.00 45.12 160 LEU A CA 1
ATOM 1125 C C . LEU A 1 160 ? -24.575 -27.301 -38.552 1.00 45.12 160 LEU A C 1
ATOM 1127 O O . LEU A 1 160 ? -24.392 -28.503 -38.389 1.00 45.12 160 LEU A O 1
ATOM 1131 N N . GLY A 1 161 ? -25.752 -26.716 -38.389 1.00 38.22 161 GLY A N 1
ATOM 1132 C CA . GLY A 1 161 ? -26.987 -27.418 -38.085 1.00 38.22 161 GLY A CA 1
ATOM 1133 C C . GLY A 1 161 ? -28.180 -26.505 -38.317 1.00 38.22 161 GLY A C 1
ATOM 1134 O O . GLY A 1 161 ? -28.992 -26.309 -37.422 1.00 38.22 161 GLY A O 1
ATOM 1135 N N . TRP A 1 162 ? -28.261 -25.907 -39.506 1.00 37.47 162 TRP A N 1
ATOM 1136 C CA . TRP A 1 162 ? -29.507 -25.325 -39.992 1.00 37.47 162 TRP A CA 1
ATOM 1137 C C . TRP A 1 162 ? -30.452 -26.480 -40.343 1.00 37.47 162 TRP A C 1
ATOM 1139 O O . TRP A 1 162 ? -30.342 -27.067 -41.415 1.00 37.47 162 TRP A O 1
ATOM 1149 N N . VAL A 1 163 ? -31.353 -26.833 -39.425 1.00 44.22 163 VAL A N 1
ATOM 1150 C CA . VAL A 1 163 ? -32.586 -27.557 -39.757 1.00 44.22 163 VAL A CA 1
ATOM 1151 C C . VAL A 1 163 ? -33.720 -26.552 -39.627 1.00 44.22 163 VAL A C 1
ATOM 1153 O O . VAL A 1 163 ? -33.933 -25.953 -38.575 1.00 44.22 163 VAL A O 1
ATOM 1156 N N . GLU A 1 164 ? -34.374 -26.317 -40.755 1.00 48.25 164 GLU A N 1
ATOM 1157 C CA . GLU A 1 164 ? -35.407 -25.312 -40.972 1.00 48.25 164 GLU A CA 1
ATOM 1158 C C . GLU A 1 164 ? -36.600 -25.483 -40.011 1.00 48.25 164 GLU A C 1
ATOM 1160 O O . GLU A 1 164 ? -37.009 -26.613 -39.720 1.00 48.25 164 GLU A O 1
ATOM 1165 N N . PRO A 1 165 ? -37.244 -24.388 -39.564 1.00 42.06 165 PRO A N 1
ATOM 1166 C CA . PRO A 1 165 ? -38.497 -24.469 -38.832 1.00 42.06 165 PRO A CA 1
ATOM 1167 C C . PRO A 1 165 ? -39.646 -24.720 -39.820 1.00 42.06 165 PRO A C 1
ATOM 1169 O O . PRO A 1 165 ? -40.354 -23.796 -40.220 1.00 42.06 165 PRO A O 1
ATOM 1172 N N . SER A 1 166 ? -39.864 -25.975 -40.220 1.00 42.44 166 SER A N 1
ATOM 1173 C CA . SER A 1 166 ? -41.095 -26.346 -40.927 1.00 42.44 166 SER A CA 1
ATOM 1174 C C . SER A 1 166 ? -42.235 -26.550 -39.924 1.00 42.44 166 SER A C 1
ATOM 1176 O O . SER A 1 166 ? -42.546 -27.641 -39.450 1.00 42.44 166 SER A O 1
ATOM 1178 N N . SER A 1 167 ? -42.905 -25.444 -39.605 1.00 50.00 167 SER A N 1
ATOM 1179 C CA . SER A 1 167 ? -44.315 -25.489 -39.233 1.00 50.00 167 SER A CA 1
ATOM 1180 C C . SER A 1 167 ? -45.072 -26.147 -40.384 1.00 50.00 167 SER A C 1
ATOM 1182 O O . SER A 1 167 ? -45.213 -25.519 -41.428 1.00 50.00 167 SER A O 1
ATOM 1184 N N . THR A 1 168 ? -45.493 -27.407 -40.237 1.00 44.38 168 THR A N 1
ATOM 1185 C CA . THR A 1 168 ? -46.763 -27.959 -40.749 1.00 44.38 168 THR A CA 1
ATOM 1186 C C . THR A 1 168 ? -46.912 -29.423 -40.301 1.00 44.38 168 THR A C 1
ATOM 1188 O O . THR A 1 168 ? -46.204 -30.307 -40.765 1.00 44.38 168 THR A O 1
ATOM 1191 N N . LYS A 1 169 ? -47.942 -29.662 -39.478 1.00 47.69 169 LYS A N 1
ATOM 1192 C CA . LYS A 1 169 ? -48.640 -30.943 -39.238 1.00 47.69 169 LYS A CA 1
ATOM 1193 C C . LYS A 1 169 ? -47.916 -32.010 -38.410 1.00 47.69 169 LYS A C 1
ATOM 1195 O O . LYS A 1 169 ? -47.314 -32.948 -38.923 1.00 47.69 169 LYS A O 1
ATOM 1200 N N . GLY A 1 170 ? -48.220 -31.976 -37.111 1.00 46.94 170 GLY A N 1
ATOM 1201 C CA . GLY A 1 170 ? -48.377 -33.203 -36.340 1.00 46.94 170 GLY A CA 1
ATOM 1202 C C . GLY A 1 170 ? -49.395 -34.122 -37.024 1.00 46.94 170 GLY A C 1
ATOM 1203 O O . GLY A 1 170 ? -50.539 -33.734 -37.267 1.00 46.94 170 GLY A O 1
ATOM 1204 N N . ARG A 1 171 ? -48.959 -35.335 -37.360 1.00 46.62 171 ARG A N 1
ATOM 1205 C CA . ARG A 1 171 ? -49.817 -36.429 -37.813 1.00 46.62 171 ARG A CA 1
ATOM 1206 C C . ARG A 1 171 ? -49.799 -37.495 -36.725 1.00 46.62 171 ARG A C 1
ATOM 1208 O O . ARG A 1 171 ? -48.888 -38.311 -36.663 1.00 46.62 171 ARG A O 1
ATOM 1215 N N . LEU A 1 172 ? -50.792 -37.429 -35.842 1.00 41.34 172 LEU A N 1
ATOM 1216 C CA . LEU A 1 172 ? -51.100 -38.484 -34.881 1.00 41.34 172 LEU A CA 1
ATOM 1217 C C . LEU A 1 172 ? -51.508 -39.743 -35.662 1.00 41.34 172 LEU A C 1
ATOM 1219 O O . LEU A 1 172 ? -52.428 -39.689 -36.479 1.00 41.34 172 LEU A O 1
ATOM 1223 N N . LEU A 1 173 ? -50.807 -40.855 -35.438 1.00 43.12 173 LEU A N 1
ATOM 1224 C CA . LEU A 1 173 ? -51.215 -42.178 -35.904 1.00 43.12 173 LEU A CA 1
ATOM 1225 C C . LEU A 1 173 ? -52.103 -42.813 -34.821 1.00 43.12 173 LEU A C 1
ATOM 1227 O O . LEU A 1 173 ? -51.616 -43.129 -33.740 1.00 43.12 173 LEU A O 1
ATOM 1231 N N . TRP A 1 174 ? -53.383 -43.021 -35.126 1.00 29.78 174 TRP A N 1
ATOM 1232 C CA . TRP A 1 174 ? -54.230 -44.031 -34.484 1.00 29.78 174 TRP A CA 1
ATOM 1233 C C . TRP A 1 174 ? -54.905 -44.812 -35.617 1.00 29.78 174 TRP A C 1
ATOM 1235 O O . TRP A 1 174 ? -55.593 -44.219 -36.447 1.00 29.78 174 TRP A O 1
ATOM 1245 N N . ILE A 1 175 ? -54.668 -46.123 -35.678 1.00 50.53 175 ILE A N 1
ATOM 1246 C CA . ILE A 1 175 ? -55.394 -47.079 -36.528 1.00 50.53 175 ILE A CA 1
ATOM 1247 C C . ILE A 1 175 ? -56.095 -48.062 -35.566 1.00 50.53 175 ILE A C 1
ATOM 1249 O O . ILE A 1 175 ? -55.417 -48.507 -34.636 1.00 50.53 175 ILE A O 1
ATOM 1253 N N . PRO A 1 176 ? -57.411 -48.331 -35.693 1.00 60.50 176 PRO A N 1
ATOM 1254 C CA . PRO A 1 176 ? -58.060 -49.447 -35.002 1.00 60.50 176 PRO A CA 1
ATOM 1255 C C . PRO A 1 176 ? -57.635 -50.806 -35.572 1.00 60.50 176 PRO A C 1
ATOM 1257 O O . PRO A 1 176 ? -57.425 -50.894 -36.804 1.00 60.50 176 PRO A O 1
#

Foldseek 3Di:
DDDDDDDDDDDDDDDPPPPPPPPPPPPPPPPEAEEAEAAEQVSVQVVQVVQLVDQYQYEYEYDAAEEHEFADFPDQQVHTARHDEFAHRYEYAANQYEYEYDDPPDAHDHYHFFPACPDPVCPPDDGPHHGDYHYHNYHYYHHHDDDPPPPPPPPPPPPPDPDDPDPDDDDDDDDD

Radius of gyration: 36.79 Å; Cα contacts (8 Å, |Δi|>4): 289; chains: 1; bounding box: 154×78×68 Å

Mean predicted aligned error: 16.6 Å

Sequence (176 aa):
MQPTLFARAGACAALPSLALAGLVALAVQPVSAANFTAADSAALIAAINSANATPEADTIELTTGATYTFTAVDNWWYGPNALPPIASPITIEGHGSTLAIGGDPVRLRFFYIGADPTSPRTYGYHTPGAGQLTLRHLTLTGGKAKGGDGASAPAAAAALGWVEPSSTKGRLLWIP

Solvent-accessible surface area (backbone atoms only — not comparable to full-atom values): 11101 Å² total; per-residue (Å²): 133,92,87,87,82,83,81,90,86,88,80,81,93,75,81,86,82,77,78,77,78,76,76,79,73,77,77,76,68,79,83,61,64,47,80,39,74,23,87,46,49,66,41,40,47,52,42,53,56,57,43,47,73,40,81,40,64,22,37,37,37,40,44,68,58,39,78,30,66,36,71,57,74,64,42,64,78,98,45,46,14,43,35,67,71,34,28,15,32,39,35,39,40,17,56,61,12,34,46,31,45,43,62,88,89,63,65,30,34,60,73,42,70,19,46,39,72,86,40,87,92,32,59,87,61,90,53,91,25,50,25,39,82,46,83,39,59,57,45,82,41,70,62,43,79,80,74,77,87,67,75,75,69,75,76,79,76,81,68,90,68,91,73,78,89,74,86,77,77,91,76,86,86,83,81,136

Secondary structure (DSSP, 8-state):
----------------------------------EEEESSHHHHHHHHHHHTTSSS-EEEEEPTT-EEEE-S--B-TTS-BSS--B-SEEEEEEEEEEEEE-STT---BS--B---TTSTTTTT---SS--EEEEEEEEEES----------------------------------